Protein AF-A0AAV3FSL9-F1 (afdb_monomer_lite)

pLDDT: mean 79.35, std 17.54, range [40.72, 98.06]

Sequence (75 aa):
MSVIERLAEKVARQEEKVSRETEKLEHYRDQLQTAMYSTFIKRQQSSQLSFHEALEQAFGKENTLQPIYRNEDTE

Secondary structure (DSSP, 8-state):
--HHHHHHHHHHHHHHHHHHHHHHHHHHHHHHHHHHHHHHHHHHTT--S-HHHHHHHHH----------------

Foldseek 3Di:
DDPVVVVVVVVVVVVVVVVVVVVVVVVVVVVVVVVLVVVVVVVVVVDPDDPVRVCCVVVPPPPPPPPPPPPDDDD

InterPro domains:
  IPR046009 Protein of unknown function DUF5965 [PF19390] (1-73)

Structure (mmCIF, N/CA/C/O backbone):
data_AF-A0AAV3FSL9-F1
#
_entry.id   AF-A0AAV3FSL9-F1
#
loop_
_atom_site.group_PDB
_atom_site.id
_atom_site.type_symbol
_atom_site.label_atom_id
_atom_site.label_alt_id
_atom_site.label_comp_id
_atom_site.label_asym_id
_atom_site.label_entity_id
_atom_site.label_seq_id
_atom_site.pdbx_PDB_ins_code
_atom_site.Cartn_x
_atom_site.Cartn_y
_atom_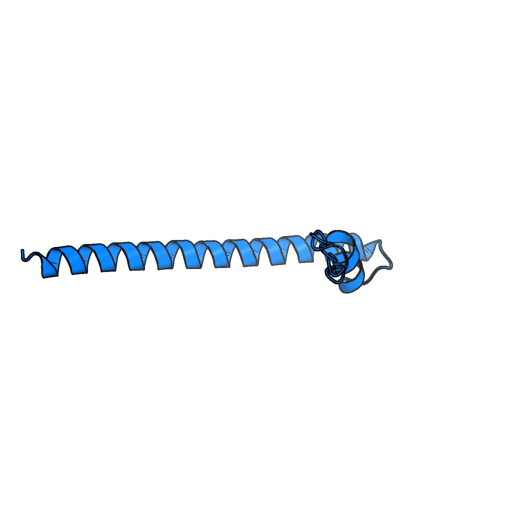site.Cartn_z
_atom_site.occupancy
_atom_site.B_iso_or_equiv
_atom_site.auth_seq_id
_atom_site.auth_comp_id
_atom_site.auth_asym_id
_atom_site.auth_atom_id
_atom_site.pdbx_PDB_model_num
ATOM 1 N N . MET A 1 1 ? -18.043 -7.015 33.704 1.00 66.81 1 MET A N 1
ATOM 2 C CA . MET A 1 1 ? -17.182 -6.284 32.759 1.00 66.81 1 MET A CA 1
ATOM 3 C C . MET A 1 1 ? -17.632 -4.832 32.704 1.00 66.81 1 MET A C 1
ATOM 5 O O . MET A 1 1 ? -18.799 -4.574 32.415 1.00 66.81 1 MET A O 1
ATOM 9 N N . SER A 1 2 ? -16.738 -3.920 33.072 1.00 93.44 2 SER A N 1
ATOM 10 C CA . SER A 1 2 ? -16.960 -2.473 33.138 1.00 93.44 2 SER A CA 1
ATOM 11 C C . SER A 1 2 ? -17.088 -1.853 31.741 1.00 93.44 2 SER A C 1
ATOM 13 O O . SER A 1 2 ? -16.595 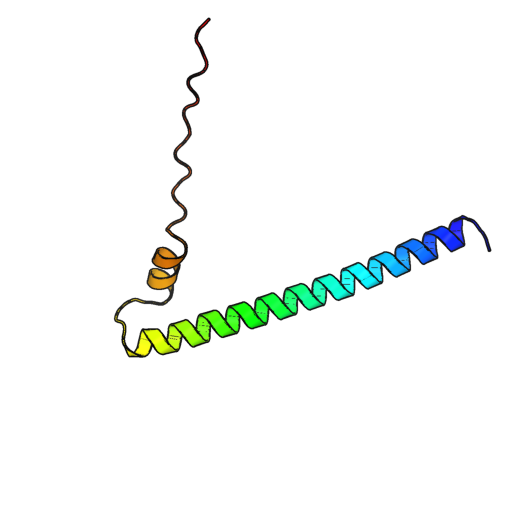-2.393 30.749 1.00 93.44 2 SER A O 1
ATOM 15 N N . VAL A 1 3 ? -17.734 -0.686 31.653 1.00 91.62 3 VAL A N 1
ATOM 16 C CA . VAL A 1 3 ? -17.785 0.124 30.423 1.00 91.62 3 VAL A CA 1
ATOM 17 C C . VAL A 1 3 ? -16.374 0.481 29.948 1.00 91.62 3 VAL A C 1
ATOM 19 O O . VAL A 1 3 ? -16.115 0.436 28.749 1.00 91.62 3 VAL A O 1
ATOM 22 N N . ILE A 1 4 ? -15.457 0.756 30.884 1.00 92.56 4 ILE A N 1
ATOM 23 C CA . ILE A 1 4 ? -14.051 1.073 30.594 1.00 92.56 4 ILE A CA 1
ATOM 24 C C . ILE A 1 4 ? -13.350 -0.131 29.957 1.00 92.56 4 ILE A C 1
ATOM 26 O O . ILE A 1 4 ? -12.724 0.010 28.912 1.00 92.56 4 ILE A O 1
ATOM 30 N N . GLU A 1 5 ? -13.524 -1.326 30.526 1.00 91.81 5 GLU A N 1
ATOM 31 C CA . GLU A 1 5 ? -12.942 -2.566 29.988 1.00 91.81 5 GLU A CA 1
ATOM 32 C C . GLU A 1 5 ? -13.448 -2.856 28.570 1.00 91.81 5 GLU A C 1
ATOM 34 O O . GLU A 1 5 ? -12.676 -3.218 27.686 1.00 91.81 5 GLU A O 1
ATOM 39 N N . ARG A 1 6 ? -14.743 -2.633 28.318 1.00 92.25 6 ARG A N 1
ATOM 40 C CA . ARG A 1 6 ? -15.338 -2.832 26.990 1.00 92.25 6 ARG A CA 1
ATOM 41 C C . ARG A 1 6 ? -14.843 -1.803 25.969 1.00 92.25 6 ARG A C 1
ATOM 43 O O . ARG A 1 6 ? -14.760 -2.119 24.784 1.00 92.25 6 ARG A O 1
ATOM 50 N N . LEU A 1 7 ? -14.552 -0.573 26.399 1.00 95.19 7 LEU A N 1
ATOM 51 C CA . LEU A 1 7 ? -13.980 0.457 25.531 1.00 95.19 7 LEU A CA 1
ATOM 52 C C . LEU A 1 7 ? -12.522 0.133 25.189 1.00 95.19 7 LEU A C 1
ATOM 54 O O . LEU A 1 7 ? -12.156 0.183 24.018 1.00 95.19 7 LEU A O 1
ATOM 58 N N . ALA A 1 8 ? -11.732 -0.273 26.185 1.00 94.88 8 ALA A N 1
ATOM 59 C CA . ALA A 1 8 ? -10.343 -0.684 26.001 1.00 94.88 8 ALA A CA 1
ATOM 60 C C . ALA A 1 8 ? -10.226 -1.864 25.023 1.00 94.88 8 ALA A C 1
ATOM 62 O O . ALA A 1 8 ? -9.408 -1.831 24.110 1.00 94.88 8 ALA A O 1
ATOM 63 N N . GLU A 1 9 ? -11.108 -2.862 25.135 1.00 95.06 9 GLU A N 1
ATOM 64 C CA . GLU A 1 9 ? -11.128 -3.989 24.197 1.00 95.06 9 GLU A CA 1
ATOM 65 C C . GLU A 1 9 ? -11.461 -3.552 22.757 1.00 95.06 9 GLU A C 1
ATOM 67 O O . GLU A 1 9 ? -10.879 -4.057 21.797 1.00 95.06 9 G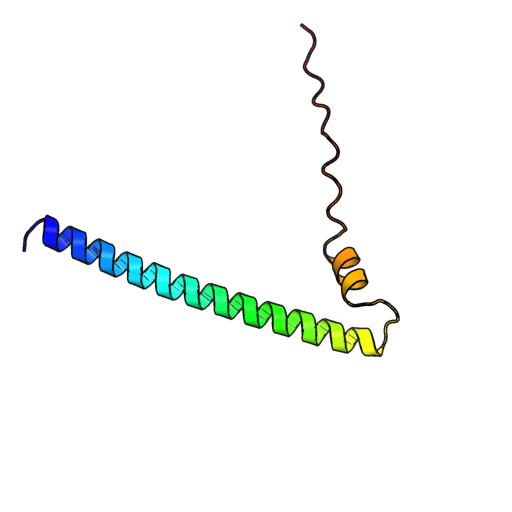LU A O 1
ATOM 72 N N . LYS A 1 10 ? -12.381 -2.594 22.576 1.00 96.00 10 LYS A N 1
ATOM 73 C CA . LYS A 1 10 ? -12.701 -2.052 21.244 1.00 96.00 10 LYS A CA 1
ATOM 74 C C . LYS A 1 10 ? -11.522 -1.301 20.630 1.00 96.00 10 LYS A C 1
ATOM 76 O O . LYS A 1 10 ? -11.266 -1.496 19.443 1.00 96.00 10 LYS A O 1
ATOM 81 N N . VAL A 1 11 ? -10.825 -0.491 21.428 1.00 96.69 11 VAL A N 1
ATOM 82 C CA . VAL A 1 11 ? -9.626 0.241 20.996 1.00 96.69 11 VAL A CA 1
ATOM 83 C C . VAL A 1 11 ? -8.540 -0.744 20.574 1.00 96.69 11 VAL A C 1
ATOM 85 O O . VAL A 1 11 ? -8.087 -0.669 19.438 1.00 96.69 11 VAL A O 1
ATOM 88 N N . ALA A 1 12 ? -8.237 -1.749 21.401 1.00 96.38 12 ALA A N 1
ATOM 89 C CA . ALA A 1 12 ? -7.235 -2.767 21.077 1.00 96.38 12 ALA A CA 1
ATOM 90 C C . ALA A 1 12 ? -7.546 -3.503 19.756 1.00 96.38 12 ALA A C 1
ATOM 92 O O . ALA A 1 12 ? -6.671 -3.699 18.913 1.00 96.38 12 ALA A O 1
ATOM 93 N N . ARG A 1 13 ? -8.819 -3.853 19.514 1.00 96.69 13 ARG A N 1
ATOM 94 C CA . ARG A 1 13 ? -9.247 -4.470 18.242 1.00 96.69 13 ARG A CA 1
ATOM 95 C C . ARG A 1 13 ? -9.105 -3.528 17.044 1.00 96.69 13 ARG A C 1
ATOM 97 O O . ARG A 1 13 ? -8.917 -3.998 15.923 1.00 96.69 13 ARG A O 1
ATOM 104 N N . GLN A 1 14 ? -9.279 -2.222 17.237 1.00 97.06 14 GLN A N 1
ATOM 105 C CA . GLN A 1 14 ? -9.097 -1.232 16.173 1.00 97.06 14 GLN A CA 1
ATOM 106 C C . GLN A 1 14 ? -7.619 -0.997 15.877 1.00 97.06 14 GLN A C 1
ATOM 108 O O . GLN A 1 14 ? -7.255 -0.981 14.706 1.00 97.06 14 GLN A O 1
ATOM 113 N N . GLU A 1 15 ? -6.775 -0.903 16.899 1.00 96.94 15 GLU A N 1
ATOM 114 C CA . GLU A 1 15 ? -5.321 -0.796 16.745 1.00 96.94 15 GLU A CA 1
ATOM 115 C C . GLU A 1 15 ? -4.755 -1.995 15.977 1.00 96.94 15 GLU A C 1
ATOM 117 O O . GLU A 1 15 ? -4.017 -1.818 15.011 1.00 96.94 15 GLU A O 1
ATOM 122 N N . GLU A 1 16 ? -5.193 -3.215 16.303 1.00 97.31 16 GLU A N 1
ATOM 123 C CA . GLU A 1 16 ? -4.767 -4.421 15.582 1.00 97.31 16 GLU A CA 1
ATOM 124 C C . GLU A 1 16 ? -5.199 -4.404 14.102 1.00 97.31 16 GLU A C 1
ATOM 126 O O . GLU A 1 16 ? -4.458 -4.836 13.217 1.00 97.31 16 GLU A O 1
ATOM 131 N N . LYS A 1 17 ? -6.398 -3.886 13.799 1.00 97.75 17 LYS A N 1
ATOM 132 C CA . LYS A 1 17 ? -6.852 -3.711 12.408 1.00 97.75 17 LYS A CA 1
ATOM 133 C C . LYS A 1 17 ? -6.009 -2.680 11.665 1.00 97.75 17 LYS A C 1
ATOM 135 O O . LYS A 1 17 ? -5.647 -2.925 10.519 1.00 97.75 17 LYS A O 1
ATOM 140 N N . VAL A 1 18 ? -5.696 -1.557 12.308 1.00 98.06 18 VAL A N 1
ATOM 141 C CA . VAL A 1 18 ? -4.855 -0.508 11.720 1.00 98.06 18 VAL A CA 1
ATOM 142 C C . VAL A 1 18 ? -3.447 -1.032 11.448 1.00 98.06 18 VAL A C 1
ATOM 144 O O . VAL A 1 18 ? -2.930 -0.782 10.363 1.00 98.06 18 VAL A O 1
ATOM 147 N N . SER A 1 19 ? -2.863 -1.816 12.362 1.00 97.69 19 SER A N 1
ATOM 148 C CA . SER A 1 19 ? -1.554 -2.452 12.143 1.00 97.69 19 SER A CA 1
ATOM 149 C C . SER A 1 19 ? -1.576 -3.335 10.897 1.00 97.69 19 SER A C 1
ATOM 151 O O . SER A 1 19 ? -0.769 -3.149 9.991 1.00 97.69 19 SER A O 1
ATOM 153 N N . ARG A 1 20 ? -2.570 -4.228 10.792 1.00 97.75 20 ARG A N 1
ATOM 154 C CA . ARG A 1 20 ? -2.695 -5.150 9.653 1.00 97.75 20 ARG A CA 1
ATOM 155 C C . ARG A 1 20 ? -2.876 -4.438 8.314 1.00 97.75 20 ARG A C 1
ATOM 157 O O . ARG A 1 20 ? -2.262 -4.834 7.327 1.00 97.75 20 ARG A O 1
ATOM 164 N N . GLU A 1 21 ? -3.714 -3.405 8.257 1.00 97.56 21 GLU A N 1
ATOM 165 C CA . GLU A 1 21 ? -3.899 -2.643 7.016 1.00 97.56 21 GLU A CA 1
ATOM 166 C C . GLU A 1 21 ? -2.659 -1.808 6.666 1.00 97.56 21 GLU A C 1
ATOM 168 O O . GLU A 1 21 ? -2.320 -1.691 5.491 1.00 97.56 21 GLU A O 1
ATOM 173 N N . THR A 1 22 ? -1.936 -1.292 7.665 1.00 96.56 22 THR A N 1
ATOM 174 C CA . THR A 1 22 ? -0.658 -0.591 7.451 1.00 96.56 22 THR A CA 1
ATOM 175 C C . THR A 1 22 ? 0.395 -1.526 6.857 1.00 96.56 22 THR A C 1
ATOM 177 O O . THR A 1 22 ? 0.959 -1.213 5.812 1.00 96.56 22 THR A O 1
ATOM 180 N N . GLU A 1 23 ? 0.594 -2.709 7.444 1.00 97.62 23 GLU A N 1
ATOM 181 C CA . GLU A 1 23 ? 1.525 -3.728 6.928 1.00 97.62 23 GLU A CA 1
ATOM 182 C C . GLU A 1 23 ? 1.173 -4.147 5.492 1.00 97.62 23 GLU A C 1
ATOM 184 O O . GLU A 1 23 ? 2.037 -4.297 4.626 1.00 97.62 23 GLU A O 1
ATOM 189 N N . LYS A 1 24 ? -0.123 -4.299 5.204 1.00 97.88 24 LYS A N 1
ATOM 190 C CA . LYS A 1 24 ? -0.609 -4.638 3.864 1.00 97.88 24 LYS A CA 1
ATOM 191 C C . LYS A 1 24 ? -0.349 -3.518 2.852 1.00 97.88 24 LYS A C 1
ATOM 193 O O . LYS A 1 24 ? 0.016 -3.804 1.711 1.00 97.88 24 LYS A O 1
ATOM 198 N N . LEU A 1 25 ? -0.519 -2.256 3.251 1.00 97.62 25 LEU A N 1
ATOM 199 C CA . LEU A 1 25 ? -0.197 -1.097 2.416 1.00 97.62 25 LEU A CA 1
ATOM 200 C C . LEU A 1 25 ? 1.301 -1.011 2.117 1.00 97.62 25 LEU A C 1
ATOM 202 O O . LEU A 1 25 ? 1.670 -0.767 0.967 1.00 97.62 25 LEU A O 1
ATOM 206 N N . GLU A 1 26 ? 2.155 -1.254 3.110 1.00 97.19 26 GLU A N 1
ATOM 207 C CA . GLU A 1 26 ? 3.607 -1.324 2.912 1.00 97.19 26 GLU A CA 1
ATOM 208 C C . GLU A 1 26 ? 3.976 -2.436 1.927 1.00 97.19 26 GLU A C 1
ATOM 210 O O . GLU A 1 26 ? 4.703 -2.196 0.962 1.00 97.19 26 GLU A O 1
ATOM 215 N N . HIS A 1 27 ? 3.376 -3.618 2.076 1.00 97.12 27 HIS A N 1
ATOM 216 C CA . HIS A 1 27 ? 3.595 -4.721 1.149 1.00 97.12 27 HIS A CA 1
ATOM 217 C C . HIS A 1 27 ? 3.201 -4.373 -0.296 1.00 97.12 27 HIS A C 1
ATOM 219 O O . HIS A 1 27 ? 3.946 -4.661 -1.236 1.00 97.12 27 HIS A O 1
ATOM 225 N N . TYR A 1 28 ? 2.048 -3.730 -0.504 1.00 97.12 28 TYR A N 1
ATOM 226 C CA . TYR A 1 28 ? 1.634 -3.303 -1.843 1.00 97.12 28 TYR A CA 1
ATOM 227 C C . TYR A 1 28 ? 2.545 -2.229 -2.431 1.00 97.12 28 TYR A C 1
ATOM 229 O O . TYR A 1 28 ? 2.813 -2.249 -3.635 1.00 97.12 28 TYR A O 1
ATOM 237 N N . ARG A 1 29 ? 3.054 -1.316 -1.601 1.00 95.81 29 ARG A N 1
ATOM 238 C CA . ARG A 1 29 ? 4.027 -0.311 -2.030 1.00 95.81 29 ARG A CA 1
ATOM 239 C C . ARG A 1 29 ? 5.318 -0.970 -2.524 1.00 95.81 29 ARG A C 1
ATOM 241 O O . ARG A 1 29 ? 5.798 -0.602 -3.597 1.00 95.81 29 ARG A O 1
ATOM 248 N N . ASP A 1 30 ? 5.831 -1.967 -1.810 1.00 95.56 30 ASP A N 1
ATOM 249 C CA . ASP A 1 30 ? 7.035 -2.705 -2.212 1.00 95.56 30 ASP A CA 1
ATOM 250 C C . ASP A 1 30 ? 6.829 -3.496 -3.509 1.00 95.56 30 ASP A C 1
ATOM 252 O O . ASP A 1 30 ? 7.681 -3.477 -4.407 1.00 95.56 30 ASP A O 1
ATOM 256 N N . GLN A 1 31 ? 5.673 -4.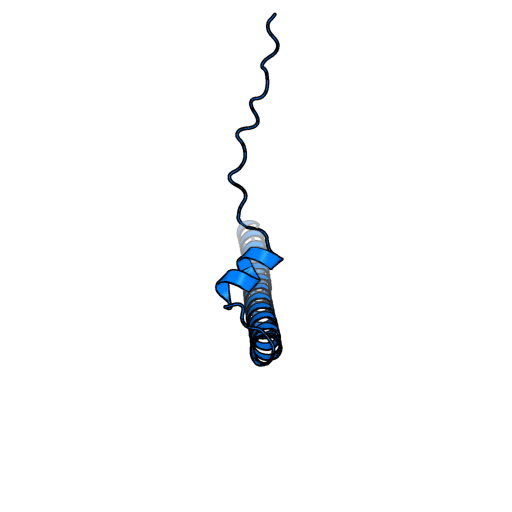154 -3.652 1.00 93.69 31 GLN A N 1
ATOM 257 C CA . GLN A 1 31 ? 5.307 -4.839 -4.892 1.00 93.69 31 GLN A CA 1
ATOM 258 C C . GLN A 1 31 ? 5.255 -3.868 -6.074 1.00 93.69 31 GLN A C 1
ATOM 260 O O . GLN A 1 31 ? 5.814 -4.155 -7.136 1.00 93.69 31 GLN A O 1
ATOM 265 N N . LEU A 1 32 ? 4.622 -2.707 -5.890 1.00 91.75 32 LEU A N 1
ATOM 266 C CA . LEU A 1 32 ? 4.526 -1.685 -6.925 1.00 91.75 32 LEU A CA 1
ATOM 267 C C . LEU A 1 32 ? 5.910 -1.158 -7.308 1.00 91.75 32 LEU A C 1
ATOM 269 O O . LEU A 1 32 ? 6.238 -1.118 -8.494 1.00 91.75 32 LEU A O 1
ATOM 273 N N . GLN A 1 33 ? 6.746 -0.809 -6.328 1.00 89.44 33 GLN A N 1
ATOM 274 C CA . GLN A 1 33 ? 8.112 -0.341 -6.570 1.00 89.44 33 GLN A CA 1
ATOM 275 C C . GLN A 1 33 ? 8.925 -1.377 -7.358 1.00 89.44 33 GLN A C 1
ATOM 277 O O . GLN A 1 33 ? 9.581 -1.036 -8.345 1.00 89.44 33 GLN A O 1
ATOM 282 N N . THR A 1 34 ? 8.826 -2.651 -6.977 1.00 90.62 34 THR A N 1
ATOM 283 C CA . THR A 1 34 ? 9.507 -3.756 -7.663 1.00 90.62 34 THR A CA 1
ATOM 284 C C . THR A 1 34 ? 9.015 -3.916 -9.102 1.00 90.62 34 THR A C 1
ATOM 286 O O . THR A 1 34 ? 9.821 -4.038 -10.029 1.00 90.62 34 THR A O 1
ATOM 289 N N . ALA A 1 35 ? 7.698 -3.879 -9.317 1.00 87.62 35 ALA A N 1
ATOM 290 C CA . ALA A 1 35 ? 7.098 -4.006 -10.641 1.00 87.62 35 ALA A CA 1
ATOM 291 C C . ALA A 1 35 ? 7.474 -2.831 -11.557 1.00 87.62 35 ALA A C 1
ATOM 293 O O . ALA A 1 35 ? 7.827 -3.049 -12.722 1.00 87.62 35 ALA A O 1
ATOM 294 N N . MET A 1 36 ? 7.458 -1.601 -11.034 1.00 85.81 36 MET A N 1
ATOM 295 C CA . MET A 1 36 ? 7.879 -0.404 -11.765 1.00 85.81 36 MET A CA 1
ATOM 296 C C . MET A 1 36 ? 9.350 -0.489 -12.165 1.00 85.81 36 MET A C 1
ATOM 298 O O . MET A 1 36 ? 9.671 -0.299 -13.337 1.00 85.81 36 MET A O 1
ATOM 302 N N . TYR A 1 37 ? 10.236 -0.841 -11.229 1.00 85.88 37 TYR A N 1
ATOM 303 C CA . TYR A 1 37 ? 11.664 -0.966 -11.513 1.00 85.88 37 TYR A CA 1
ATOM 304 C C . TYR A 1 37 ? 11.954 -2.080 -12.527 1.00 85.88 37 TYR A C 1
ATOM 306 O O . TYR A 1 37 ? 12.673 -1.860 -13.499 1.00 85.88 37 TYR A O 1
ATOM 314 N N . SER A 1 38 ? 11.342 -3.260 -12.369 1.00 82.50 38 SER A N 1
ATOM 315 C CA . SER A 1 38 ? 11.499 -4.368 -13.322 1.00 82.50 38 SER A CA 1
ATOM 316 C C . SER A 1 38 ? 11.029 -3.982 -14.727 1.00 82.50 38 SER A C 1
ATOM 318 O O . SER A 1 38 ? 11.713 -4.248 -15.717 1.00 82.50 38 SER A O 1
ATOM 320 N N . THR A 1 39 ? 9.876 -3.314 -14.817 1.00 82.25 39 THR A N 1
ATOM 321 C CA . THR A 1 39 ? 9.332 -2.818 -16.087 1.00 82.25 39 THR A CA 1
ATOM 322 C C . THR A 1 39 ? 10.258 -1.784 -16.711 1.00 82.25 39 THR A C 1
ATOM 324 O O . THR A 1 39 ? 10.512 -1.834 -17.916 1.00 82.25 39 THR A O 1
ATOM 327 N N . PHE A 1 40 ? 10.798 -0.881 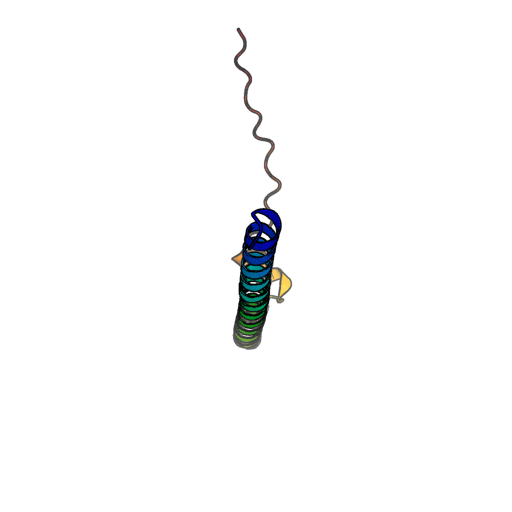-15.895 1.00 80.69 40 PHE A N 1
ATOM 328 C CA . PHE A 1 40 ? 11.748 0.114 -16.351 1.00 80.69 40 PHE A CA 1
ATOM 329 C C . PHE A 1 40 ? 13.022 -0.525 -16.906 1.00 80.69 40 PHE A C 1
ATOM 331 O O . PHE A 1 40 ? 13.373 -0.243 -18.045 1.00 80.69 40 PHE A O 1
ATOM 338 N N . ILE A 1 41 ? 13.681 -1.418 -16.162 1.00 80.94 41 ILE A N 1
ATOM 339 C CA . ILE A 1 41 ? 14.926 -2.061 -16.610 1.00 80.94 41 ILE A CA 1
ATOM 340 C C . ILE A 1 41 ? 14.725 -2.797 -17.938 1.00 80.94 41 ILE A C 1
ATOM 342 O O . ILE A 1 41 ? 15.553 -2.670 -18.840 1.00 80.94 41 ILE A O 1
ATOM 346 N N . LYS A 1 42 ? 13.599 -3.504 -18.102 1.00 82.31 42 LYS A N 1
ATOM 347 C CA . LYS A 1 42 ? 13.254 -4.169 -19.370 1.00 82.31 42 LYS A CA 1
ATOM 348 C C . LYS A 1 42 ? 13.129 -3.182 -20.530 1.00 82.31 42 LYS A C 1
ATOM 350 O O . LYS A 1 42 ? 13.621 -3.460 -21.616 1.00 82.31 42 LYS A O 1
ATOM 355 N N . ARG A 1 43 ? 12.492 -2.026 -20.314 1.00 77.00 43 ARG A N 1
ATOM 356 C CA . ARG A 1 43 ? 12.399 -0.974 -21.340 1.00 77.00 43 ARG A CA 1
ATOM 357 C C . ARG A 1 43 ? 13.749 -0.304 -21.588 1.00 77.00 43 ARG A C 1
ATOM 359 O O . ARG A 1 43 ? 14.055 0.015 -22.735 1.00 77.00 43 ARG A O 1
ATOM 366 N N . GLN A 1 44 ? 14.570 -0.151 -20.552 1.00 75.88 44 GLN A N 1
ATOM 367 C CA . GLN A 1 44 ? 15.850 0.540 -20.641 1.00 75.88 44 GLN A CA 1
ATOM 368 C C . GLN A 1 44 ? 16.878 -0.195 -21.489 1.00 75.88 44 GLN A C 1
ATOM 370 O O . GLN A 1 44 ? 17.671 0.433 -22.177 1.00 75.88 44 GLN A O 1
ATOM 375 N N . GLN A 1 45 ? 16.811 -1.523 -21.536 1.00 74.81 45 GLN A N 1
ATOM 376 C CA . GLN A 1 45 ? 17.629 -2.316 -22.458 1.00 74.81 45 GLN A CA 1
ATOM 377 C C . GLN A 1 45 ? 17.421 -1.935 -23.936 1.00 74.81 45 GLN A C 1
ATOM 379 O O . GLN A 1 45 ? 18.283 -2.214 -24.763 1.00 74.81 45 GLN A O 1
ATOM 384 N N . SER A 1 46 ? 16.299 -1.291 -24.266 1.00 75.19 46 SER A N 1
ATOM 385 C CA . SER A 1 46 ? 15.948 -0.841 -25.618 1.00 75.19 46 SER A CA 1
ATOM 386 C C . SER A 1 46 ? 15.854 0.682 -25.774 1.00 75.19 46 SER A C 1
ATOM 388 O O . SER A 1 46 ? 15.611 1.168 -26.875 1.00 75.19 46 SER A O 1
ATOM 390 N N . SER A 1 47 ? 16.014 1.437 -24.686 1.00 71.62 47 SER A N 1
ATOM 391 C CA . SER A 1 47 ? 15.741 2.875 -24.624 1.00 71.62 47 SER A CA 1
ATOM 392 C C . SER A 1 47 ? 17.014 3.657 -24.308 1.00 71.62 47 SER A C 1
ATOM 394 O O . SER A 1 47 ? 17.913 3.152 -23.643 1.00 71.62 47 SER A O 1
ATOM 396 N N . GLN A 1 48 ? 17.092 4.905 -24.775 1.00 72.50 48 GLN A N 1
ATOM 397 C CA . GLN A 1 48 ? 18.164 5.838 -24.398 1.00 72.50 48 GLN A CA 1
ATOM 398 C C . GLN A 1 48 ? 17.779 6.772 -23.237 1.00 72.50 48 GLN A C 1
ATOM 400 O O . GLN A 1 48 ? 18.628 7.517 -22.759 1.00 72.50 48 GLN A O 1
ATOM 405 N N . LEU A 1 49 ? 16.523 6.741 -22.773 1.00 70.38 49 LEU A N 1
ATOM 406 C CA . LEU A 1 49 ? 16.035 7.589 -21.675 1.00 70.38 49 LEU A CA 1
ATOM 407 C C . LEU A 1 49 ? 16.435 7.044 -20.303 1.00 70.38 49 LEU A C 1
ATOM 409 O O . LEU A 1 49 ? 16.139 5.901 -19.987 1.00 70.38 49 LEU A O 1
ATOM 413 N N . SER A 1 50 ? 17.023 7.857 -19.431 1.00 73.19 50 SER A N 1
ATOM 414 C CA . SER A 1 50 ? 17.294 7.462 -18.043 1.00 73.19 50 SER A CA 1
ATOM 415 C C . SER A 1 50 ? 16.007 7.206 -17.235 1.00 73.19 50 SER A C 1
ATOM 417 O O . SER A 1 50 ? 14.918 7.660 -17.591 1.00 73.19 50 SER A O 1
ATOM 419 N N . PHE A 1 51 ? 16.124 6.492 -16.104 1.00 69.50 51 PHE A N 1
ATOM 420 C CA . PHE A 1 51 ? 14.984 6.180 -15.219 1.00 69.50 51 PHE A CA 1
ATOM 421 C C . PHE A 1 51 ? 14.214 7.417 -14.792 1.00 69.50 51 PHE A C 1
ATOM 423 O O . PHE A 1 51 ? 12.987 7.428 -14.804 1.00 69.50 51 PHE A O 1
ATOM 430 N N . HIS A 1 52 ? 14.959 8.459 -14.445 1.00 71.19 52 HIS A N 1
ATOM 431 C CA . HIS A 1 52 ? 14.397 9.711 -13.990 1.00 71.19 52 HIS A CA 1
ATOM 432 C C . HIS A 1 52 ? 13.604 10.404 -15.106 1.00 71.19 52 HIS A C 1
ATOM 434 O O . HIS A 1 52 ? 12.462 10.782 -14.882 1.00 71.19 52 HIS A O 1
ATOM 440 N N . GLU A 1 53 ? 14.136 10.467 -16.330 1.00 75.31 53 GLU A N 1
ATOM 441 C CA . GLU A 1 53 ? 13.431 11.082 -17.464 1.00 75.31 53 GLU A CA 1
ATOM 442 C C . GLU A 1 53 ? 12.173 10.295 -17.870 1.00 75.31 53 GLU A C 1
ATOM 444 O O . GLU A 1 53 ? 11.155 10.888 -18.225 1.00 75.31 53 GLU A O 1
ATOM 449 N N . ALA A 1 54 ? 12.204 8.961 -17.768 1.00 73.75 54 ALA A N 1
ATOM 450 C CA . ALA A 1 54 ? 11.032 8.125 -18.017 1.00 73.75 54 ALA A CA 1
ATOM 451 C C . ALA A 1 54 ? 9.929 8.329 -16.960 1.00 73.75 54 ALA A C 1
ATOM 453 O O . ALA A 1 54 ? 8.745 8.322 -17.305 1.00 73.75 54 ALA A O 1
ATOM 454 N N . LEU A 1 55 ? 10.300 8.525 -15.689 1.00 74.06 55 LEU A N 1
ATOM 455 C CA . LEU A 1 55 ? 9.354 8.848 -14.616 1.00 74.06 55 LEU A CA 1
ATOM 456 C C . LEU A 1 55 ? 8.743 10.241 -14.805 1.00 74.06 55 LEU A C 1
ATOM 458 O O . LEU A 1 55 ? 7.521 10.366 -14.767 1.00 74.06 55 LEU A O 1
ATOM 462 N N . GLU A 1 56 ? 9.569 11.250 -15.086 1.00 77.25 56 GLU A N 1
ATOM 463 C CA . GLU A 1 56 ? 9.130 12.622 -15.387 1.00 77.25 56 GLU A CA 1
ATOM 464 C C . GLU A 1 56 ? 8.154 12.664 -16.574 1.00 77.25 56 GLU A C 1
ATOM 466 O O . GLU A 1 56 ? 7.212 13.449 -16.592 1.00 77.25 56 GLU A O 1
ATOM 471 N N . GLN A 1 57 ? 8.338 11.803 -17.578 1.00 71.19 57 GLN A N 1
ATOM 472 C CA . GLN A 1 57 ? 7.425 11.722 -18.717 1.00 71.19 57 GLN A CA 1
ATOM 473 C C . GLN A 1 57 ? 6.121 10.973 -18.394 1.00 71.19 57 GLN A C 1
ATOM 475 O O . GLN A 1 57 ? 5.062 11.355 -18.890 1.00 71.19 57 GLN A O 1
ATOM 480 N N . ALA A 1 58 ? 6.179 9.902 -17.595 1.00 69.75 58 ALA A N 1
ATOM 481 C CA . ALA A 1 58 ? 5.020 9.059 -17.288 1.00 69.75 58 ALA A CA 1
ATOM 482 C C . ALA A 1 58 ? 4.057 9.702 -16.281 1.00 69.75 58 ALA A C 1
ATOM 484 O O . ALA A 1 58 ? 2.842 9.579 -16.429 1.00 69.75 58 ALA A O 1
ATOM 485 N N . PHE A 1 59 ? 4.599 10.379 -15.270 1.00 76.38 59 PHE A N 1
ATOM 486 C CA . PHE A 1 59 ? 3.818 11.069 -14.243 1.00 76.38 59 PHE A CA 1
ATOM 487 C C . PHE A 1 59 ? 3.595 12.552 -14.570 1.00 76.38 59 PHE A C 1
ATOM 489 O O . PHE A 1 59 ? 2.802 13.215 -13.905 1.00 76.38 59 PHE A O 1
ATOM 496 N N . GLY A 1 60 ? 4.245 13.046 -15.630 1.00 64.31 60 GLY A N 1
ATOM 497 C CA . GLY A 1 60 ? 4.392 14.469 -15.899 1.00 64.31 60 GLY A CA 1
ATOM 498 C C . GLY A 1 60 ? 5.421 15.085 -14.952 1.00 64.31 60 GLY A C 1
ATOM 499 O O . GLY A 1 60 ? 5.608 14.623 -13.826 1.00 64.31 60 GLY A O 1
ATOM 500 N N . LYS A 1 61 ? 6.076 16.165 -15.389 1.00 58.59 61 LYS A N 1
ATOM 501 C CA . LYS A 1 61 ? 6.691 17.080 -14.423 1.00 58.59 61 LYS A CA 1
ATOM 502 C C . LYS A 1 61 ? 5.564 17.520 -13.501 1.00 58.59 61 LYS A C 1
ATOM 504 O O . LYS A 1 61 ? 4.467 17.763 -14.013 1.00 58.59 61 LYS A O 1
ATOM 509 N N . GLU A 1 62 ? 5.798 17.629 -12.194 1.00 55.81 62 GLU A N 1
ATOM 510 C CA . GLU A 1 62 ? 4.927 18.454 -11.359 1.00 55.81 62 GLU A CA 1
ATOM 511 C C . GLU A 1 62 ? 4.865 19.812 -12.055 1.00 55.81 62 GLU A C 1
ATOM 513 O O . GLU A 1 62 ? 5.796 20.614 -11.977 1.00 55.81 62 GLU A O 1
ATOM 518 N N . ASN A 1 63 ? 3.815 20.028 -12.851 1.00 49.78 63 ASN A N 1
ATOM 519 C CA . ASN A 1 63 ? 3.518 21.331 -13.382 1.00 49.78 63 ASN A CA 1
ATOM 520 C C . ASN A 1 63 ? 3.378 22.147 -12.117 1.00 49.78 63 ASN A C 1
ATOM 522 O O . ASN A 1 63 ? 2.461 21.905 -11.327 1.00 49.78 63 ASN A O 1
ATOM 526 N N . THR A 1 64 ? 4.333 23.054 -11.920 1.00 49.62 64 THR A N 1
ATOM 527 C CA . THR A 1 64 ? 4.134 24.287 -11.186 1.00 49.62 64 THR A CA 1
ATOM 528 C C . THR A 1 64 ? 2.657 24.597 -11.281 1.00 49.62 64 THR A C 1
ATOM 530 O O . THR A 1 64 ? 2.158 24.841 -12.383 1.00 49.62 64 THR A O 1
ATOM 533 N N . LEU A 1 65 ? 1.948 24.428 -10.160 1.00 49.88 65 LEU A N 1
ATOM 534 C CA . LEU A 1 65 ? 0.571 24.855 -10.021 1.00 49.88 65 LEU A CA 1
ATOM 535 C C . LEU A 1 65 ? 0.581 26.283 -10.545 1.00 49.88 65 LEU A C 1
ATOM 537 O O . LEU A 1 65 ? 1.105 27.179 -9.884 1.00 49.88 65 LEU A O 1
ATOM 541 N N . GLN A 1 66 ? 0.139 26.467 -11.790 1.00 49.28 66 GLN A N 1
ATOM 542 C CA . GLN A 1 66 ? -0.051 27.787 -12.354 1.00 49.28 66 GLN A CA 1
ATOM 543 C C . GLN A 1 66 ? -0.923 28.474 -11.310 1.00 49.28 66 GLN A C 1
ATOM 545 O O . GLN A 1 66 ? -1.951 27.885 -10.947 1.00 49.28 66 GLN A O 1
ATOM 550 N N . PRO A 1 67 ? -0.507 29.621 -10.745 1.00 46.94 67 PRO A N 1
ATOM 551 C CA . PRO A 1 67 ? -1.364 30.324 -9.822 1.00 46.94 67 PRO A CA 1
ATOM 552 C C . PRO A 1 67 ? -2.641 30.574 -10.607 1.00 46.94 67 PRO A C 1
ATOM 554 O O . PRO A 1 67 ? -2.636 31.294 -11.606 1.00 46.94 67 PRO A O 1
ATOM 557 N N . ILE A 1 68 ? -3.718 29.893 -10.220 1.00 54.53 68 ILE A N 1
ATOM 558 C CA . ILE A 1 68 ? -5.041 30.222 -10.707 1.00 54.53 68 ILE A CA 1
ATOM 559 C C . ILE A 1 68 ? -5.260 31.614 -10.130 1.00 54.53 68 ILE A C 1
ATOM 561 O O . ILE A 1 68 ? -5.623 31.753 -8.964 1.00 54.53 68 ILE A O 1
ATOM 565 N N . TYR A 1 69 ? -4.946 32.647 -10.914 1.00 53.38 69 TYR A N 1
ATOM 566 C CA . TYR A 1 69 ? -5.427 33.993 -10.668 1.00 53.38 69 TYR A CA 1
ATOM 567 C C . TYR A 1 69 ? -6.941 33.898 -10.800 1.00 53.38 69 TYR A C 1
ATOM 569 O O . TYR A 1 69 ? -7.518 34.015 -11.880 1.00 53.38 69 TYR A O 1
ATOM 577 N N . ARG A 1 70 ? -7.577 33.560 -9.679 1.00 49.00 70 ARG A N 1
ATOM 578 C CA . ARG A 1 70 ? -8.996 33.743 -9.458 1.00 49.00 70 ARG A CA 1
ATOM 579 C C . ARG A 1 70 ? -9.193 35.244 -9.588 1.00 49.00 70 ARG A C 1
ATOM 581 O O . ARG A 1 70 ? -8.769 35.985 -8.708 1.00 49.00 70 ARG A O 1
ATOM 588 N N . ASN A 1 71 ? -9.720 35.683 -10.727 1.00 50.34 71 ASN A N 1
ATOM 589 C CA . ASN A 1 71 ? -10.238 37.036 -10.844 1.00 50.34 71 ASN A CA 1
ATOM 590 C C . ASN A 1 71 ? -11.293 37.151 -9.744 1.00 50.34 71 ASN A C 1
ATOM 592 O O . ASN A 1 71 ? -12.329 36.492 -9.818 1.00 50.34 71 ASN A O 1
ATOM 596 N N . GLU A 1 72 ? -10.961 37.858 -8.669 1.00 48.16 72 GLU A N 1
ATOM 597 C CA . GLU A 1 72 ? -11.960 38.290 -7.711 1.00 48.16 72 GLU A CA 1
ATOM 598 C C . GLU A 1 72 ? -12.816 39.319 -8.438 1.00 48.16 72 GLU A C 1
ATOM 60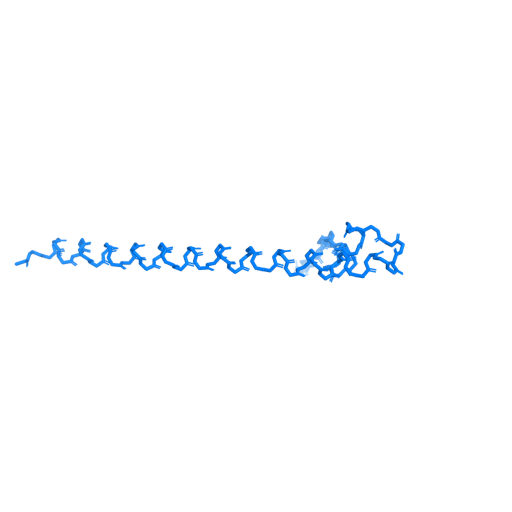0 O O . GLU A 1 72 ? -12.316 40.317 -8.966 1.00 48.16 72 GLU A O 1
ATOM 605 N N . ASP A 1 73 ? -14.095 38.978 -8.547 1.00 48.94 73 ASP A N 1
ATOM 606 C CA . ASP A 1 73 ? -15.151 39.827 -9.058 1.00 48.94 73 ASP A CA 1
ATOM 607 C C . ASP A 1 73 ? -15.038 41.212 -8.413 1.00 48.94 73 ASP A C 1
ATOM 609 O O . ASP A 1 73 ? -15.065 41.364 -7.191 1.00 48.94 73 ASP A O 1
ATOM 613 N N . THR A 1 74 ? -14.844 42.224 -9.254 1.00 47.34 74 THR A N 1
ATOM 614 C CA . THR A 1 74 ? -14.908 43.624 -8.847 1.00 47.34 74 THR A CA 1
ATOM 615 C C . THR A 1 74 ? -16.388 43.994 -8.756 1.00 47.34 74 THR A C 1
ATOM 617 O O . THR A 1 74 ? -17.024 44.205 -9.789 1.00 47.34 74 THR A O 1
ATOM 620 N N . GLU A 1 75 ? -16.933 44.016 -7.539 1.00 40.72 75 GLU A N 1
ATOM 621 C CA . GLU A 1 75 ? -18.117 44.824 -7.200 1.00 40.72 75 GLU A CA 1
ATOM 622 C C . GLU A 1 75 ? -17.701 46.249 -6.814 1.00 40.72 75 GLU A C 1
ATOM 624 O O . GLU A 1 75 ? -16.671 46.405 -6.114 1.00 40.72 75 GLU A O 1
#

Radius of gyration: 23.87 Å; chains: 1; bounding box: 36×51×59 Å

Organism: NCBI:txid482234